Protein AF-A0A3N5RP33-F1 (afdb_monomer_lite)

Radius of gyration: 17.13 Å; chains: 1; bounding box: 48×28×48 Å

Secondary structure (DSSP, 8-state):
-HHHHHHHHHHHHHHHHHHHHHHHHHHHHSSS-HHHHHHHHH-TTS---HHHHHHHHHHTTTTS-HHHHHHHHHHHHHTT---B-TTT-SBS--

pLDDT: mean 81.5, std 12.19, range [56.31, 96.56]

Structure (mmCIF, N/CA/C/O backbone):
data_AF-A0A3N5RP33-F1
#
_entry.id   AF-A0A3N5RP33-F1
#
loop_
_atom_site.group_PDB
_atom_site.id
_atom_site.type_symbol
_atom_site.label_atom_id
_atom_site.label_alt_id
_atom_site.label_comp_id
_atom_site.label_asym_id
_atom_site.label_entity_id
_atom_site.label_seq_id
_atom_site.pdbx_PDB_ins_code
_atom_site.Cartn_x
_atom_site.Cartn_y
_atom_site.Cartn_z
_atom_site.occupancy
_atom_site.B_iso_or_equiv
_atom_site.auth_seq_id
_atom_site.auth_comp_id
_atom_site.auth_asym_id
_atom_site.auth_atom_id
_atom_site.pdbx_PDB_model_num
ATOM 1 N N . MET A 1 1 ? -20.072 -2.126 27.907 1.00 86.94 1 MET A N 1
ATOM 2 C CA . MET A 1 1 ? -18.761 -2.745 27.599 1.00 86.94 1 MET A CA 1
ATOM 3 C C . MET A 1 1 ? -18.609 -3.129 26.124 1.00 86.94 1 MET A C 1
ATOM 5 O O . MET A 1 1 ? -17.680 -2.627 25.508 1.00 86.94 1 MET A O 1
ATOM 9 N N . LEU A 1 2 ? -19.520 -3.910 25.517 1.00 91.50 2 LEU A N 1
ATOM 10 C CA . LEU A 1 2 ? -19.413 -4.318 24.098 1.00 91.50 2 LEU A CA 1
ATOM 11 C C . LEU A 1 2 ? -19.348 -3.136 23.110 1.00 91.50 2 LEU A C 1
ATOM 13 O O . LEU A 1 2 ? -18.467 -3.102 22.261 1.00 91.50 2 LEU A O 1
ATOM 17 N N . HIS A 1 3 ? -20.208 -2.123 23.270 1.00 93.88 3 HIS A N 1
ATOM 18 C CA . HIS A 1 3 ? -20.187 -0.917 22.426 1.00 93.88 3 HIS A CA 1
ATOM 19 C C . HIS A 1 3 ? -18.843 -0.168 22.488 1.00 93.88 3 HIS A C 1
ATOM 21 O O . HIS A 1 3 ? -18.309 0.256 21.466 1.00 93.88 3 HIS A O 1
ATOM 27 N N . TYR A 1 4 ? -18.260 -0.053 23.686 1.00 93.81 4 TYR A N 1
ATOM 28 C CA . TYR A 1 4 ? -16.933 0.537 23.870 1.00 93.81 4 TYR A CA 1
ATOM 29 C C . TYR A 1 4 ? -15.847 -0.296 23.175 1.00 93.81 4 TYR A C 1
ATOM 31 O O . TYR A 1 4 ? -14.980 0.269 22.512 1.00 93.81 4 TYR A O 1
ATOM 39 N N . LEU A 1 5 ? -15.921 -1.628 23.281 1.00 95.31 5 LEU A N 1
ATOM 40 C CA . LEU A 1 5 ? -14.966 -2.540 22.654 1.00 95.31 5 LEU A CA 1
ATOM 41 C C . LEU A 1 5 ? -15.017 -2.446 21.122 1.00 95.31 5 LEU A C 1
ATOM 43 O O . LEU A 1 5 ? -13.980 -2.280 20.487 1.00 95.31 5 LEU A O 1
ATOM 47 N N . VAL A 1 6 ? -16.219 -2.455 20.537 1.00 96.12 6 VAL A N 1
ATOM 48 C CA . VAL A 1 6 ? -16.426 -2.292 19.089 1.00 96.12 6 VAL A CA 1
ATOM 49 C C . VAL A 1 6 ? -15.907 -0.937 18.616 1.00 96.12 6 VAL A C 1
ATOM 51 O O . VAL A 1 6 ? -15.142 -0.879 17.656 1.00 96.12 6 VAL A O 1
ATOM 54 N N . ARG A 1 7 ? -16.241 0.155 19.320 1.00 95.44 7 ARG A N 1
ATOM 55 C CA . ARG A 1 7 ? -15.735 1.494 18.983 1.00 95.44 7 ARG A CA 1
ATOM 56 C C . ARG A 1 7 ? -14.208 1.539 19.015 1.00 95.44 7 ARG A C 1
ATOM 58 O O . ARG A 1 7 ? -13.594 2.109 18.120 1.00 95.44 7 ARG A O 1
ATOM 65 N N . ARG A 1 8 ? -13.590 0.924 20.027 1.00 94.88 8 ARG A N 1
ATOM 66 C CA . ARG A 1 8 ? -12.131 0.877 20.177 1.00 94.88 8 ARG A CA 1
ATOM 67 C C . ARG A 1 8 ? -11.461 0.073 19.060 1.00 94.88 8 ARG A C 1
ATOM 69 O O . ARG A 1 8 ? -10.447 0.525 18.536 1.00 94.88 8 ARG A O 1
ATOM 76 N N . LEU A 1 9 ? -12.035 -1.065 18.671 1.00 96.31 9 LEU A N 1
ATOM 77 C CA . LEU A 1 9 ? -11.535 -1.875 17.556 1.00 96.31 9 LEU A CA 1
ATOM 78 C C . LEU A 1 9 ? -11.668 -1.149 16.216 1.00 96.31 9 LEU A C 1
ATOM 80 O O . LEU A 1 9 ? -10.709 -1.120 15.454 1.00 96.31 9 LEU A O 1
ATOM 84 N N . LEU A 1 10 ? -12.808 -0.503 15.951 1.00 95.75 10 LEU A N 1
ATOM 85 C CA . LEU A 1 10 ? -13.013 0.267 14.720 1.00 95.75 10 LEU A CA 1
ATOM 86 C C . LEU A 1 10 ? -12.014 1.421 14.596 1.00 95.75 10 LEU A C 1
ATOM 88 O O . LEU A 1 10 ? -11.390 1.575 13.551 1.00 95.75 10 LEU A O 1
ATOM 92 N N . VAL A 1 11 ? -11.802 2.188 15.669 1.00 95.94 11 VAL A N 1
ATOM 93 C CA . VAL A 1 11 ? -10.794 3.263 15.683 1.00 95.94 11 VAL A CA 1
ATOM 94 C C . VAL A 1 11 ? -9.391 2.701 15.437 1.00 95.94 11 VAL A C 1
ATOM 96 O O . VAL A 1 11 ? -8.626 3.291 14.675 1.00 95.94 11 VAL A O 1
ATOM 99 N N . GLY A 1 12 ? -9.066 1.544 16.022 1.00 95.81 12 GLY A N 1
ATOM 100 C CA . GLY A 1 12 ? -7.794 0.858 15.791 1.00 95.81 12 GLY A CA 1
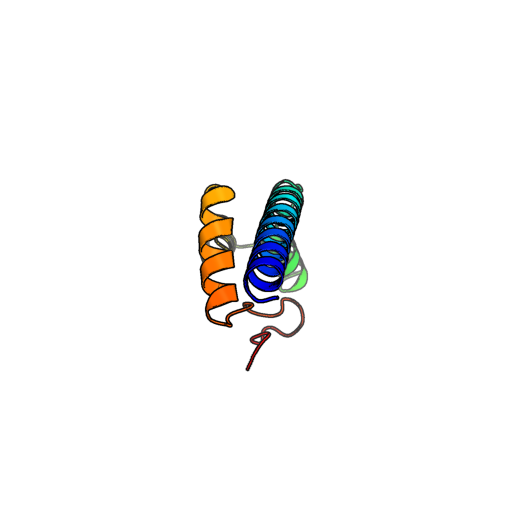ATOM 101 C C . GLY A 1 12 ? -7.605 0.435 14.334 1.00 95.81 12 GLY A C 1
ATOM 102 O O . GLY A 1 12 ? -6.574 0.742 13.742 1.00 95.81 12 GLY A O 1
ATOM 103 N N . LEU A 1 13 ? -8.613 -0.204 13.735 1.00 95.12 13 LEU A N 1
ATOM 104 C CA . LEU A 1 13 ? -8.581 -0.646 12.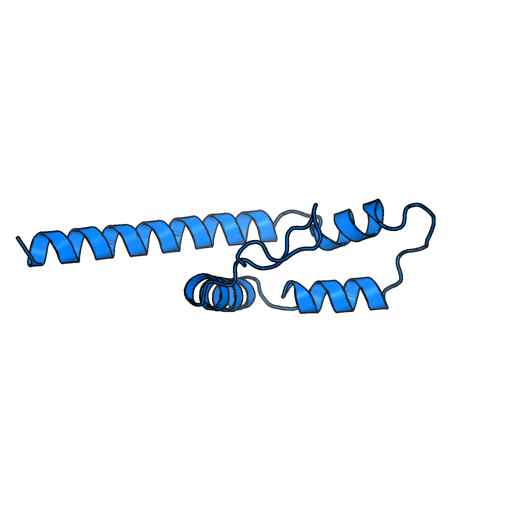337 1.00 95.12 13 LEU A CA 1
ATOM 105 C C . LEU A 1 13 ? -8.467 0.529 11.363 1.00 95.12 13 LEU A C 1
ATOM 107 O O . LEU A 1 13 ? -7.668 0.469 10.434 1.00 95.12 13 LEU A O 1
ATOM 111 N N . VAL A 1 14 ? -9.212 1.613 11.595 1.00 95.38 14 VAL A N 1
ATOM 112 C CA . VAL A 1 14 ? -9.130 2.827 10.768 1.00 95.38 14 VAL A CA 1
ATOM 113 C C . VAL A 1 14 ? -7.752 3.472 10.889 1.00 95.38 14 VAL A C 1
ATOM 115 O O . VAL A 1 14 ? -7.155 3.824 9.876 1.00 95.38 14 VAL A O 1
ATOM 118 N N . THR A 1 15 ? -7.215 3.579 12.106 1.00 96.25 15 THR A N 1
ATOM 119 C CA . THR A 1 15 ? -5.865 4.118 12.337 1.00 96.25 15 THR A CA 1
ATOM 120 C C . THR A 1 15 ? -4.806 3.280 11.623 1.00 96.25 15 THR A C 1
ATOM 122 O O . THR A 1 15 ? -3.951 3.825 10.929 1.00 96.25 15 THR A O 1
ATOM 125 N N . LEU A 1 16 ? -4.883 1.952 11.745 1.00 94.75 16 LEU A N 1
ATOM 126 C CA . LEU A 1 16 ? -3.956 1.033 11.090 1.00 94.75 16 LEU A CA 1
ATOM 127 C C . LEU A 1 16 ? -4.067 1.120 9.561 1.00 94.75 16 LEU A C 1
ATOM 129 O O . LEU A 1 16 ? -3.051 1.199 8.872 1.00 94.75 16 LEU A O 1
ATOM 133 N N . GLY A 1 17 ? -5.289 1.157 9.029 1.00 94.88 17 GLY A N 1
ATOM 134 C CA . GLY A 1 17 ? -5.542 1.337 7.601 1.00 94.88 17 GLY A CA 1
ATOM 135 C C . GLY A 1 17 ? -4.948 2.644 7.081 1.00 94.88 17 GLY A C 1
ATOM 136 O O . GLY A 1 17 ? -4.227 2.642 6.089 1.00 94.88 17 GLY A O 1
ATOM 137 N N . LEU A 1 18 ? -5.159 3.750 7.798 1.00 95.94 18 LEU A N 1
ATOM 138 C CA . LEU A 1 18 ? -4.624 5.054 7.419 1.00 95.94 18 LEU A CA 1
ATOM 139 C C . LEU A 1 18 ? -3.090 5.073 7.435 1.00 95.94 18 LEU A C 1
ATOM 141 O O . LEU A 1 18 ? -2.475 5.504 6.464 1.00 95.94 18 LEU A O 1
ATOM 145 N N . ILE A 1 19 ? -2.466 4.575 8.507 1.00 96.56 19 ILE A N 1
ATOM 146 C CA . ILE A 1 19 ? -1.002 4.537 8.624 1.00 96.56 19 ILE A CA 1
ATOM 147 C C . ILE A 1 19 ? -0.401 3.657 7.526 1.00 96.56 19 ILE A C 1
ATOM 149 O O . ILE A 1 19 ? 0.531 4.083 6.848 1.00 96.56 19 ILE A O 1
ATOM 153 N N . THR A 1 20 ? -0.941 2.454 7.311 1.00 94.19 20 THR A N 1
ATOM 154 C CA . THR A 1 20 ? -0.435 1.549 6.266 1.00 94.19 20 THR A CA 1
ATOM 155 C C . THR A 1 20 ? -0.602 2.145 4.875 1.00 94.19 20 THR A C 1
ATOM 157 O O . THR A 1 20 ? 0.325 2.059 4.078 1.00 94.19 20 THR A O 1
ATOM 160 N N . PHE A 1 21 ? -1.728 2.801 4.590 1.00 94.25 21 PHE A N 1
ATOM 161 C CA . PHE A 1 21 ? -1.966 3.477 3.317 1.00 94.25 21 PHE A CA 1
ATOM 162 C C . PHE A 1 21 ? -0.966 4.611 3.065 1.00 94.25 21 PHE A C 1
ATOM 164 O O . PHE A 1 21 ? -0.376 4.686 1.986 1.00 94.25 21 PHE A O 1
ATOM 171 N N . LEU A 1 22 ? -0.728 5.459 4.071 1.00 94.31 22 LEU A N 1
ATOM 172 C CA . LEU A 1 22 ? 0.228 6.564 3.979 1.00 94.31 22 LEU A CA 1
ATOM 173 C C . LEU A 1 22 ? 1.662 6.062 3.791 1.00 94.31 22 LEU A C 1
ATOM 175 O O . LEU A 1 22 ? 2.362 6.534 2.898 1.00 94.31 22 LEU A O 1
ATOM 179 N N . VAL A 1 23 ? 2.092 5.086 4.595 1.00 92.31 23 VAL A N 1
ATOM 180 C CA . VAL A 1 23 ? 3.436 4.499 4.496 1.00 92.31 23 VAL A CA 1
ATOM 181 C C . VAL A 1 23 ? 3.627 3.799 3.151 1.00 92.31 23 VAL A C 1
ATOM 183 O O . VAL A 1 23 ? 4.660 3.984 2.511 1.00 92.31 23 VAL A O 1
ATOM 186 N N . PHE A 1 24 ? 2.625 3.050 2.684 1.00 91.25 24 PHE A N 1
ATOM 187 C CA . PHE A 1 24 ? 2.667 2.385 1.382 1.00 91.25 24 PHE A CA 1
ATOM 188 C C . PHE A 1 24 ? 2.819 3.400 0.247 1.00 91.25 24 PHE A C 1
ATOM 190 O O . PHE A 1 24 ? 3.694 3.246 -0.604 1.00 91.25 24 PHE A O 1
ATOM 197 N N . GLY A 1 25 ? 2.005 4.460 0.255 1.00 89.50 25 GLY A N 1
ATOM 198 C CA . GLY A 1 25 ? 2.097 5.543 -0.721 1.00 89.50 25 GLY A CA 1
ATOM 199 C C . GLY A 1 25 ? 3.459 6.240 -0.692 1.00 89.50 25 GLY A C 1
ATOM 200 O O . GLY A 1 25 ? 4.050 6.462 -1.747 1.00 89.50 25 GLY A O 1
ATOM 201 N N . LEU A 1 26 ? 3.993 6.514 0.502 1.00 89.62 26 LEU A N 1
ATOM 202 C CA . LEU A 1 26 ? 5.296 7.154 0.672 1.00 89.62 26 LEU A CA 1
ATOM 203 C C . LEU A 1 26 ? 6.422 6.298 0.082 1.00 89.62 26 LEU A C 1
ATOM 205 O O . LEU A 1 26 ? 7.173 6.789 -0.756 1.00 89.62 26 LEU A O 1
ATOM 209 N N . ILE A 1 27 ? 6.495 5.014 0.441 1.00 85.56 27 ILE A N 1
ATOM 210 C CA . ILE A 1 27 ? 7.502 4.081 -0.094 1.00 85.56 27 ILE A CA 1
ATOM 211 C C . ILE A 1 27 ? 7.378 3.972 -1.617 1.00 85.56 27 ILE A C 1
ATOM 213 O O . ILE A 1 27 ? 8.377 3.996 -2.329 1.00 85.56 27 ILE A O 1
ATOM 217 N N . ARG A 1 28 ? 6.149 3.903 -2.136 1.00 83.81 28 ARG A N 1
ATOM 218 C CA . ARG A 1 28 ? 5.873 3.802 -3.574 1.00 83.81 28 ARG A CA 1
ATOM 219 C C . ARG A 1 28 ? 6.229 5.072 -4.351 1.00 83.81 28 ARG A C 1
ATOM 221 O O . ARG A 1 28 ? 6.458 4.991 -5.553 1.00 83.81 28 ARG A O 1
ATOM 228 N N . SER A 1 29 ? 6.258 6.222 -3.681 1.00 84.38 29 SER A N 1
ATOM 229 C CA . SER A 1 29 ? 6.670 7.500 -4.267 1.00 84.38 29 SER A CA 1
ATOM 230 C C . SER A 1 29 ? 8.188 7.688 -4.320 1.00 84.38 29 SER A C 1
ATOM 232 O O . SER A 1 29 ? 8.661 8.594 -5.005 1.00 84.38 29 SER A O 1
ATOM 234 N N . MET A 1 30 ? 8.959 6.850 -3.615 1.00 82.31 30 MET A N 1
ATOM 235 C CA . MET A 1 30 ? 10.416 6.947 -3.622 1.00 82.31 30 MET A CA 1
ATOM 236 C C . MET A 1 30 ? 10.967 6.575 -5.010 1.00 82.31 30 MET A C 1
ATOM 238 O O . MET A 1 30 ? 10.551 5.567 -5.588 1.00 82.31 30 MET A O 1
ATOM 242 N N . PRO A 1 31 ? 11.903 7.366 -5.567 1.00 67.12 31 PRO A N 1
ATOM 243 C CA . PRO A 1 31 ? 12.559 7.026 -6.820 1.00 67.12 31 PRO A CA 1
ATOM 244 C C . PRO A 1 31 ? 13.473 5.813 -6.606 1.00 67.12 31 PRO A C 1
ATOM 246 O O . PRO A 1 31 ? 14.411 5.861 -5.813 1.00 67.12 31 PRO A O 1
ATOM 249 N N . GLY A 1 32 ? 13.184 4.727 -7.323 1.00 62.56 32 GLY A N 1
ATOM 250 C CA . GLY A 1 32 ? 13.865 3.439 -7.189 1.00 62.56 32 GLY A CA 1
ATOM 251 C C . GLY A 1 32 ? 12.927 2.368 -6.642 1.00 62.56 32 GLY A C 1
ATOM 252 O O . GLY A 1 32 ? 12.382 2.490 -5.548 1.00 62.56 32 GLY A O 1
ATOM 253 N N . THR A 1 33 ? 12.715 1.302 -7.412 1.00 66.06 33 THR A N 1
ATOM 254 C CA . THR A 1 33 ? 11.921 0.162 -6.949 1.00 66.06 33 THR A CA 1
ATOM 255 C C . THR A 1 33 ? 12.845 -0.856 -6.274 1.00 66.06 33 THR A C 1
ATOM 257 O O . THR A 1 33 ? 13.960 -1.078 -6.752 1.00 66.06 33 THR A O 1
ATOM 260 N N . PRO A 1 34 ? 12.402 -1.540 -5.202 1.00 62.53 34 PRO A N 1
ATOM 261 C CA . PRO A 1 34 ? 13.138 -2.670 -4.627 1.00 62.53 34 PRO A CA 1
ATOM 262 C C . PRO A 1 34 ? 13.486 -3.726 -5.680 1.00 62.53 34 PRO A C 1
ATOM 264 O O . PRO A 1 34 ? 14.505 -4.395 -5.574 1.00 62.53 34 PRO A O 1
ATOM 267 N N . ALA A 1 35 ? 12.665 -3.827 -6.731 1.00 62.91 35 ALA A N 1
ATOM 268 C CA . ALA A 1 35 ? 12.929 -4.669 -7.884 1.00 62.91 35 ALA A CA 1
ATOM 269 C C . ALA A 1 35 ? 14.210 -4.263 -8.640 1.00 62.91 35 ALA A C 1
ATOM 271 O O . ALA A 1 35 ? 15.029 -5.121 -8.949 1.00 62.91 35 ALA A O 1
ATOM 272 N N . LEU A 1 36 ? 14.432 -2.970 -8.893 1.00 63.94 36 LEU A N 1
ATOM 273 C CA . LEU A 1 36 ? 15.661 -2.495 -9.540 1.00 63.94 36 LEU A CA 1
ATOM 274 C C . LEU A 1 36 ? 16.901 -2.761 -8.676 1.00 63.94 36 LEU A C 1
ATOM 276 O O . LEU A 1 36 ? 17.922 -3.195 -9.202 1.00 63.94 36 LEU A O 1
ATOM 280 N N . LEU A 1 37 ? 16.795 -2.567 -7.358 1.00 65.00 37 LEU A N 1
ATOM 281 C CA . LEU A 1 37 ? 17.865 -2.902 -6.410 1.00 65.00 37 LEU A CA 1
ATOM 282 C C . LEU A 1 37 ? 18.152 -4.409 -6.393 1.00 65.00 37 LEU A C 1
ATOM 284 O O . LEU A 1 37 ? 19.304 -4.818 -6.463 1.00 65.00 37 LEU A O 1
ATOM 288 N N . GLN A 1 38 ? 17.109 -5.240 -6.375 1.00 64.56 38 GLN A N 1
ATOM 289 C CA . GLN A 1 38 ? 17.255 -6.692 -6.353 1.00 64.56 38 GLN A CA 1
ATOM 290 C C . GLN A 1 38 ? 17.858 -7.230 -7.660 1.00 64.56 38 GLN A C 1
ATOM 292 O O . GLN A 1 38 ? 18.692 -8.132 -7.608 1.00 64.56 38 GLN A O 1
ATOM 297 N N . LEU A 1 39 ? 17.489 -6.680 -8.824 1.00 64.38 39 LEU A N 1
ATOM 298 C CA . LEU A 1 39 ? 18.120 -7.008 -10.112 1.00 64.38 39 LEU A CA 1
ATOM 299 C C . LEU A 1 39 ? 19.594 -6.586 -10.143 1.00 64.38 39 LEU A C 1
ATOM 301 O O . LEU A 1 39 ? 20.436 -7.376 -10.564 1.00 64.38 39 LEU A O 1
ATOM 305 N N . ALA A 1 40 ? 19.911 -5.392 -9.636 1.00 62.47 40 ALA A N 1
ATOM 306 C CA . ALA A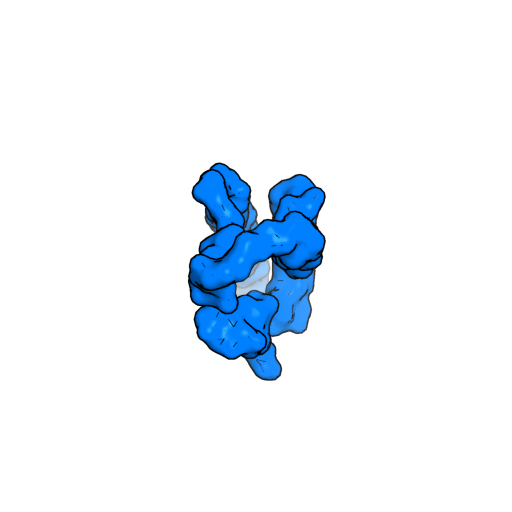 1 40 ? 21.288 -4.912 -9.542 1.00 62.47 40 ALA A CA 1
ATOM 307 C C . ALA A 1 40 ? 22.156 -5.787 -8.615 1.00 62.47 40 ALA A C 1
ATOM 309 O O . ALA A 1 40 ? 23.298 -6.085 -8.950 1.00 62.47 40 ALA A O 1
ATOM 310 N N . GLU A 1 41 ? 21.618 -6.250 -7.481 1.00 64.06 41 GLU A N 1
ATOM 311 C CA . GLU A 1 41 ? 22.341 -7.126 -6.545 1.00 64.06 41 GLU A CA 1
ATOM 312 C C . GLU A 1 41 ? 22.493 -8.566 -7.052 1.00 64.06 41 GLU A C 1
ATOM 314 O O . GLU A 1 41 ? 23.500 -9.219 -6.784 1.00 64.06 41 GLU A O 1
ATOM 319 N N . SER A 1 42 ? 21.495 -9.096 -7.765 1.00 63.16 42 SER A N 1
ATOM 320 C CA . SER A 1 42 ? 21.497 -10.501 -8.197 1.00 63.16 42 SER A CA 1
ATOM 321 C C . SER A 1 42 ? 22.165 -10.748 -9.550 1.00 63.16 42 SER A C 1
ATOM 323 O O . SER A 1 42 ? 22.370 -11.904 -9.919 1.00 63.16 42 SER A O 1
ATOM 325 N N . SER A 1 43 ? 22.526 -9.703 -10.294 1.00 59.66 43 SER A N 1
ATOM 326 C CA . SER A 1 43 ? 23.246 -9.813 -11.567 1.00 59.66 43 SER A CA 1
ATOM 327 C C . SER A 1 43 ? 24.207 -8.634 -11.785 1.00 59.66 43 SER A C 1
ATOM 329 O O . SER A 1 43 ? 23.992 -7.841 -12.697 1.00 59.66 43 SER A O 1
ATOM 331 N N . PRO A 1 44 ? 25.290 -8.522 -10.990 1.00 58.94 44 PRO A N 1
ATOM 332 C CA . PRO A 1 44 ? 26.273 -7.445 -11.145 1.00 58.94 44 PRO A CA 1
ATOM 333 C C . PRO A 1 44 ? 26.966 -7.444 -12.523 1.00 58.94 44 PRO A C 1
ATOM 335 O O . PRO A 1 44 ? 27.344 -6.382 -13.009 1.00 58.94 44 PRO A O 1
ATOM 338 N N . ASP A 1 45 ? 27.061 -8.608 -13.181 1.00 56.31 45 ASP A N 1
ATOM 339 C CA . ASP A 1 45 ? 27.763 -8.788 -14.464 1.00 56.31 45 ASP A CA 1
ATOM 340 C C . ASP A 1 45 ? 26.830 -8.939 -15.683 1.00 56.31 45 ASP A C 1
ATOM 342 O O . ASP A 1 45 ? 27.295 -9.135 -16.809 1.00 56.31 45 ASP A O 1
ATOM 346 N N . ARG A 1 46 ? 25.503 -8.881 -15.493 1.00 57.53 46 ARG A N 1
ATOM 347 C CA . ARG A 1 46 ? 24.521 -9.061 -16.573 1.00 57.53 46 ARG A CA 1
ATOM 348 C C . ARG A 1 46 ? 23.783 -7.751 -16.807 1.00 57.53 46 ARG A C 1
ATOM 350 O O . ARG A 1 46 ? 23.198 -7.197 -15.882 1.00 57.53 46 ARG A O 1
ATOM 357 N N . ALA A 1 47 ? 23.778 -7.272 -18.050 1.00 59.56 47 ALA A N 1
ATOM 358 C CA . ALA A 1 47 ? 22.892 -6.181 -18.438 1.00 59.56 47 ALA A CA 1
ATOM 359 C C . ALA A 1 47 ? 21.452 -6.575 -18.076 1.00 59.56 47 ALA A C 1
ATOM 361 O O . ALA A 1 47 ? 20.996 -7.655 -18.454 1.00 59.56 47 ALA A O 1
ATOM 362 N N . ILE A 1 48 ? 20.782 -5.731 -17.292 1.00 64.31 48 ILE A N 1
ATOM 363 C CA . ILE A 1 48 ? 19.419 -5.979 -16.827 1.00 64.31 48 ILE A CA 1
ATOM 364 C C . ILE A 1 48 ? 18.510 -6.098 -18.058 1.00 64.31 48 ILE A C 1
ATOM 366 O O . ILE A 1 48 ? 18.359 -5.130 -18.805 1.00 64.31 48 IL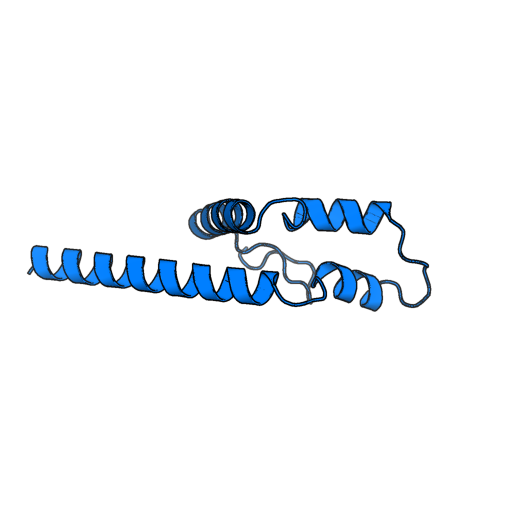E A O 1
ATOM 370 N N . ASP A 1 49 ? 17.924 -7.278 -18.276 1.00 70.69 49 ASP A N 1
ATOM 371 C CA . ASP A 1 49 ? 16.989 -7.500 -19.378 1.00 70.69 49 ASP A CA 1
ATOM 372 C C . ASP A 1 49 ? 15.673 -6.749 -19.082 1.00 70.69 49 ASP A C 1
ATOM 374 O O . ASP A 1 49 ? 15.080 -6.937 -18.010 1.00 70.69 49 ASP A O 1
ATOM 378 N N . PRO A 1 50 ? 15.180 -5.898 -20.001 1.00 72.69 50 PRO A N 1
ATOM 379 C CA . PRO A 1 50 ? 13.882 -5.240 -19.865 1.00 72.69 50 PRO A CA 1
ATOM 380 C C . PRO A 1 50 ? 12.727 -6.203 -19.549 1.00 72.69 50 PRO A C 1
ATOM 382 O O . PRO A 1 50 ? 11.801 -5.831 -18.823 1.00 72.69 50 PRO A O 1
ATOM 385 N N . ALA A 1 51 ? 12.786 -7.445 -20.043 1.00 77.38 51 ALA A N 1
ATOM 386 C CA . ALA A 1 51 ? 11.765 -8.459 -19.795 1.00 77.38 51 ALA A CA 1
ATOM 387 C C . ALA A 1 51 ? 11.712 -8.907 -18.322 1.00 77.38 51 ALA A C 1
ATOM 389 O O . ALA A 1 51 ? 10.628 -9.193 -17.796 1.00 77.38 51 ALA A O 1
ATOM 390 N N . ASP A 1 52 ? 12.860 -8.931 -17.640 1.00 74.19 52 ASP A N 1
ATOM 391 C CA . ASP A 1 52 ? 12.947 -9.287 -16.223 1.00 74.19 52 ASP A CA 1
ATOM 392 C C . ASP A 1 52 ? 12.401 -8.159 -15.345 1.00 74.19 52 ASP A C 1
ATOM 394 O O . ASP A 1 52 ? 11.630 -8.420 -14.419 1.00 74.19 52 ASP A O 1
ATOM 398 N N . ILE A 1 53 ? 12.697 -6.898 -15.688 1.00 74.06 53 ILE A N 1
ATOM 399 C CA . ILE A 1 53 ? 12.110 -5.723 -15.020 1.00 74.06 53 ILE A CA 1
ATOM 400 C C . ILE A 1 53 ? 10.583 -5.766 -15.116 1.00 74.06 53 ILE A C 1
ATOM 402 O O . ILE A 1 53 ? 9.889 -5.525 -14.129 1.00 74.06 53 ILE A O 1
ATOM 406 N N . GLU A 1 54 ? 10.035 -6.077 -16.290 1.00 78.69 54 GLU A N 1
ATOM 407 C CA . GLU A 1 54 ? 8.590 -6.082 -16.505 1.00 78.69 54 GLU A CA 1
ATOM 408 C C . GLU A 1 54 ? 7.887 -7.219 -15.748 1.00 78.69 54 GLU A C 1
ATOM 410 O O . GLU A 1 54 ? 6.817 -7.014 -15.167 1.00 78.69 54 GLU A O 1
ATOM 415 N N . ARG A 1 55 ? 8.495 -8.413 -15.699 1.00 78.62 55 ARG A N 1
ATOM 416 C CA . ARG A 1 55 ? 8.015 -9.516 -14.849 1.00 78.62 55 ARG A CA 1
ATOM 417 C C . ARG A 1 55 ? 7.999 -9.110 -13.385 1.00 78.62 55 ARG A C 1
ATOM 419 O O . ARG A 1 55 ? 6.967 -9.244 -12.737 1.00 78.62 55 ARG A O 1
ATOM 426 N N . MET A 1 56 ? 9.096 -8.543 -12.898 1.00 74.62 56 MET A N 1
ATOM 427 C CA . MET A 1 56 ? 9.198 -8.127 -11.505 1.00 74.62 56 MET A CA 1
ATOM 428 C C . MET A 1 56 ? 8.211 -7.005 -11.182 1.00 74.62 56 MET A C 1
ATOM 430 O O . MET A 1 56 ? 7.587 -7.000 -10.122 1.00 74.62 56 MET A O 1
ATOM 434 N N . ASN A 1 57 ? 7.997 -6.087 -12.124 1.00 78.88 57 ASN A N 1
ATOM 435 C CA . ASN A 1 57 ? 7.002 -5.046 -11.963 1.00 78.88 57 ASN A CA 1
ATOM 436 C C . ASN A 1 57 ? 5.588 -5.615 -11.841 1.00 78.88 57 ASN A C 1
ATOM 438 O O . ASN A 1 57 ? 4.840 -5.159 -10.983 1.00 78.88 57 ASN A O 1
ATOM 442 N N . ARG A 1 58 ? 5.227 -6.630 -12.631 1.00 81.44 58 ARG A N 1
ATOM 443 C CA . ARG A 1 58 ? 3.932 -7.312 -12.488 1.00 81.44 58 ARG A CA 1
ATOM 444 C C . ARG A 1 58 ? 3.817 -8.069 -11.168 1.00 81.44 58 ARG A C 1
ATOM 446 O O . ARG A 1 58 ? 2.799 -7.941 -10.491 1.00 81.44 58 ARG A O 1
ATOM 453 N N . ASP A 1 59 ? 4.856 -8.803 -10.784 1.00 76.06 59 ASP A N 1
ATOM 454 C CA . ASP A 1 59 ? 4.857 -9.626 -9.569 1.00 76.06 59 ASP A CA 1
ATOM 455 C C . ASP A 1 59 ? 4.689 -8.775 -8.299 1.00 76.06 59 ASP A C 1
ATOM 457 O O . ASP A 1 59 ? 3.973 -9.159 -7.376 1.00 76.06 59 ASP A O 1
ATOM 461 N N . TYR A 1 60 ? 5.284 -7.578 -8.271 1.00 76.44 60 TYR A N 1
ATOM 462 C CA . TYR A 1 60 ? 5.154 -6.626 -7.161 1.00 76.44 60 TYR A CA 1
ATOM 463 C C . TYR A 1 60 ? 4.034 -5.587 -7.364 1.00 76.44 60 TYR A C 1
ATOM 465 O O . TYR A 1 60 ? 3.929 -4.619 -6.602 1.00 76.44 60 TYR A O 1
ATOM 473 N N . GLY A 1 61 ? 3.203 -5.741 -8.401 1.00 79.44 61 GLY A N 1
ATOM 474 C CA . GLY A 1 61 ? 2.126 -4.806 -8.734 1.00 79.44 61 GLY A CA 1
ATOM 475 C C . GLY A 1 61 ? 2.613 -3.381 -9.019 1.00 79.44 61 GLY A C 1
ATOM 476 O O . GLY A 1 61 ? 1.854 -2.428 -8.835 1.00 79.44 61 GLY A O 1
ATOM 477 N N . LEU A 1 62 ? 3.890 -3.210 -9.384 1.00 79.69 62 LEU A N 1
ATOM 478 C CA . LEU A 1 62 ? 4.540 -1.959 -9.801 1.00 79.69 62 LEU A CA 1
ATOM 479 C C . LEU A 1 62 ? 3.974 -1.420 -11.124 1.00 79.69 62 LEU A C 1
ATOM 481 O O . LEU A 1 62 ? 4.075 -0.225 -11.374 1.00 79.69 62 LEU A O 1
ATOM 485 N N . ASP A 1 63 ? 3.303 -2.271 -11.906 1.00 83.38 63 ASP A N 1
ATOM 486 C CA . ASP A 1 63 ? 2.571 -1.928 -13.133 1.00 83.38 63 ASP A CA 1
ATOM 487 C C . ASP A 1 63 ? 1.269 -1.140 -12.888 1.00 83.38 63 ASP A C 1
ATOM 489 O O . ASP A 1 63 ? 0.718 -0.547 -13.814 1.00 83.38 63 ASP A O 1
ATOM 493 N N . LYS A 1 64 ? 0.753 -1.133 -11.652 1.00 83.38 64 LYS A N 1
ATOM 494 C CA . LYS A 1 64 ? -0.560 -0.558 -11.316 1.00 83.38 64 LYS A CA 1
ATOM 495 C C . LYS A 1 64 ? -0.447 0.813 -10.642 1.00 83.38 64 LYS A C 1
ATOM 497 O O . LYS A 1 64 ? 0.541 1.075 -9.942 1.00 83.38 64 LYS A O 1
ATOM 502 N N . PRO A 1 65 ? -1.493 1.663 -10.744 1.00 89.31 65 PRO A N 1
ATOM 503 C CA . PRO A 1 65 ? -1.643 2.824 -9.873 1.00 89.31 65 PRO A CA 1
ATOM 504 C C . PRO A 1 65 ? -1.491 2.409 -8.408 1.00 89.31 65 PRO A C 1
ATOM 506 O O . PRO A 1 65 ? -2.006 1.368 -7.991 1.00 89.31 65 PRO A O 1
ATOM 509 N N . TRP A 1 66 ? -0.782 3.213 -7.619 1.00 86.25 66 TRP A N 1
ATOM 510 C CA . TRP A 1 66 ? -0.384 2.843 -6.258 1.00 86.25 66 TRP A CA 1
ATOM 511 C C . TRP A 1 66 ? -1.575 2.515 -5.345 1.00 86.25 66 TRP A C 1
ATOM 513 O O . TRP A 1 66 ? -1.461 1.653 -4.478 1.00 86.25 66 TRP A O 1
ATOM 523 N N . GLN A 1 67 ? -2.736 3.131 -5.579 1.00 90.44 67 GLN A N 1
ATOM 524 C CA . GLN A 1 67 ? -3.974 2.851 -4.852 1.00 90.44 67 GLN A CA 1
ATOM 525 C C . GLN A 1 67 ? -4.489 1.434 -5.136 1.00 90.44 67 GLN A C 1
ATOM 527 O O . GLN A 1 67 ? -4.906 0.729 -4.221 1.00 90.44 67 GLN A O 1
ATOM 532 N N . GLN A 1 68 ? -4.433 0.991 -6.397 1.00 91.50 68 GLN A N 1
ATOM 533 C CA . GLN A 1 68 ? -4.816 -0.374 -6.768 1.00 91.50 68 GLN A CA 1
ATOM 534 C C . GLN A 1 68 ? -3.815 -1.386 -6.206 1.00 91.50 68 GLN A C 1
ATOM 536 O O . GLN A 1 68 ? -4.221 -2.411 -5.664 1.00 91.50 68 GLN A O 1
ATOM 541 N N . ALA A 1 69 ? -2.517 -1.073 -6.277 1.00 89.81 69 ALA A N 1
ATOM 542 C CA . ALA A 1 69 ? -1.468 -1.906 -5.694 1.00 89.81 69 ALA A CA 1
ATOM 543 C C . ALA A 1 69 ? -1.647 -2.069 -4.173 1.00 89.81 69 ALA A C 1
ATOM 545 O O . ALA A 1 69 ? -1.483 -3.174 -3.660 1.00 89.81 69 ALA A O 1
ATOM 546 N N . TYR A 1 70 ? -2.060 -1.010 -3.468 1.00 92.12 70 TYR A N 1
ATOM 547 C CA . TYR A 1 70 ? -2.385 -1.076 -2.043 1.00 92.12 70 TYR A CA 1
ATOM 548 C C . TYR A 1 70 ? -3.556 -2.021 -1.757 1.00 92.12 70 TYR A C 1
ATOM 550 O O . TYR A 1 70 ? -3.466 -2.831 -0.842 1.00 92.12 70 TYR A O 1
ATOM 558 N N . LEU A 1 71 ? -4.643 -1.957 -2.534 1.00 92.38 71 LEU A N 1
ATOM 559 C CA . LEU A 1 71 ? -5.802 -2.837 -2.329 1.00 92.38 71 LEU A CA 1
ATOM 560 C C . LEU A 1 71 ? -5.455 -4.312 -2.559 1.00 92.38 71 LEU A C 1
ATOM 562 O O . LEU A 1 71 ? -5.894 -5.170 -1.794 1.00 92.38 71 LEU A O 1
ATOM 566 N N . VAL A 1 72 ? -4.644 -4.606 -3.580 1.00 90.69 72 VAL A N 1
ATOM 567 C CA . VAL A 1 72 ? -4.134 -5.962 -3.833 1.00 90.69 72 VAL A CA 1
ATOM 568 C C . VAL A 1 72 ? -3.253 -6.427 -2.674 1.00 90.69 72 VAL A C 1
ATOM 570 O O . VAL A 1 72 ? -3.471 -7.511 -2.136 1.00 90.69 72 VAL A O 1
ATOM 573 N N . TRP A 1 73 ? -2.305 -5.589 -2.244 1.00 91.12 73 TRP A N 1
ATOM 574 C CA . TRP A 1 73 ? -1.427 -5.882 -1.112 1.00 91.12 73 TRP A CA 1
ATOM 575 C C . TRP A 1 73 ? -2.221 -6.131 0.175 1.00 91.12 73 TRP A C 1
ATOM 577 O O . TRP A 1 73 ? -2.019 -7.147 0.833 1.00 91.12 73 TRP A O 1
ATOM 587 N N . LEU A 1 74 ? -3.182 -5.264 0.498 1.00 92.88 74 LEU A N 1
ATOM 588 C CA . LEU A 1 74 ? -4.029 -5.403 1.678 1.00 92.88 74 LEU A CA 1
ATOM 589 C C . LEU A 1 74 ? -4.855 -6.696 1.621 1.00 92.88 74 LEU A C 1
ATOM 591 O O . LEU A 1 74 ? -4.969 -7.395 2.624 1.00 92.88 74 LEU A O 1
ATOM 595 N N . GLY A 1 75 ? -5.390 -7.049 0.448 1.00 92.38 75 GLY A N 1
ATOM 596 C CA . GLY A 1 75 ? -6.099 -8.310 0.236 1.00 92.38 75 GLY A CA 1
ATOM 597 C C . GLY A 1 75 ? -5.227 -9.541 0.497 1.00 92.38 75 GLY A C 1
ATOM 598 O O . GLY A 1 75 ? -5.694 -10.490 1.125 1.00 92.38 75 GLY A O 1
ATOM 599 N N . ASN A 1 76 ? -3.962 -9.514 0.073 1.00 90.00 76 ASN A N 1
ATOM 600 C CA . ASN A 1 76 ? -3.001 -10.588 0.332 1.00 90.00 76 ASN A CA 1
ATOM 601 C C . ASN A 1 76 ? -2.658 -10.681 1.825 1.00 90.00 76 ASN A C 1
ATOM 603 O O . ASN A 1 76 ? -2.770 -11.757 2.410 1.00 90.00 76 ASN A O 1
ATOM 607 N N . VAL A 1 77 ? -2.378 -9.546 2.475 1.00 90.81 77 VAL A N 1
ATOM 608 C CA . VAL A 1 77 ? -2.087 -9.483 3.918 1.00 90.81 77 VAL A CA 1
ATOM 609 C C . VAL A 1 77 ? -3.242 -10.052 4.744 1.00 90.81 77 VAL A C 1
ATOM 611 O O . VAL A 1 77 ? -3.019 -10.848 5.653 1.00 90.81 77 VAL A O 1
ATOM 614 N N . LEU A 1 78 ? -4.488 -9.698 4.411 1.00 91.19 78 LEU A N 1
ATOM 615 C CA . LEU A 1 78 ? -5.680 -10.218 5.093 1.00 91.19 78 LEU A CA 1
ATOM 616 C C . LEU A 1 78 ? -5.890 -11.726 4.881 1.00 91.19 78 LEU A C 1
ATOM 618 O O . LEU A 1 78 ? -6.543 -12.370 5.700 1.00 91.19 78 LEU A O 1
ATOM 622 N N . ARG A 1 79 ? -5.334 -12.296 3.807 1.00 91.75 79 ARG A N 1
ATOM 623 C CA . ARG A 1 79 ? -5.306 -13.744 3.544 1.00 91.75 79 ARG A CA 1
ATOM 624 C C . ARG A 1 79 ? -4.112 -14.448 4.199 1.00 91.75 79 ARG A C 1
ATOM 626 O O . ARG A 1 79 ? -3.994 -15.660 4.064 1.00 91.75 79 ARG A O 1
ATOM 633 N N . GLY A 1 80 ? -3.252 -13.712 4.906 1.00 88.25 80 GLY A N 1
ATOM 634 C CA . GLY A 1 80 ? -2.026 -14.232 5.515 1.00 88.25 80 GLY A CA 1
ATOM 635 C C . GLY A 1 80 ? -0.830 -14.297 4.562 1.00 88.25 80 GLY A C 1
ATOM 636 O O . GLY A 1 80 ? 0.224 -14.790 4.949 1.00 88.25 80 GLY A O 1
ATOM 637 N N . ASP A 1 81 ? -0.957 -13.781 3.340 1.00 87.69 81 ASP A N 1
ATOM 638 C CA . ASP A 1 81 ? 0.139 -13.704 2.380 1.00 87.69 81 ASP A CA 1
ATOM 639 C C . ASP A 1 81 ? 0.875 -12.364 2.526 1.00 87.69 81 ASP A C 1
ATOM 641 O O . ASP A 1 81 ? 0.441 -11.320 2.035 1.00 87.69 81 ASP A O 1
ATOM 645 N N . LEU A 1 82 ? 2.005 -12.395 3.234 1.00 85.25 82 LEU A N 1
ATOM 646 C CA . LEU A 1 82 ? 2.915 -11.252 3.374 1.00 85.25 82 LEU A CA 1
ATOM 647 C C . LEU A 1 82 ? 3.939 -11.151 2.228 1.00 85.25 82 LEU A C 1
ATOM 649 O O . LEU A 1 82 ? 4.811 -10.281 2.257 1.00 85.25 82 LEU A O 1
ATOM 653 N N . GLY A 1 83 ? 3.849 -12.019 1.220 1.00 83.19 83 GLY A N 1
ATOM 654 C CA . GLY A 1 83 ? 4.762 -12.072 0.089 1.00 83.19 83 GLY A CA 1
ATOM 655 C C . GLY A 1 83 ? 6.071 -12.801 0.390 1.00 83.19 83 GLY A C 1
ATOM 656 O O . GLY A 1 83 ? 6.197 -13.578 1.342 1.00 83.19 83 GLY A O 1
ATOM 657 N N . ARG A 1 84 ? 7.071 -12.566 -0.467 1.00 79.62 84 ARG A N 1
ATOM 658 C CA . ARG A 1 84 ? 8.400 -13.185 -0.382 1.00 79.62 84 ARG A CA 1
ATOM 659 C C . ARG A 1 84 ? 9.431 -12.213 0.180 1.00 79.62 84 ARG A C 1
ATOM 661 O O . ARG A 1 84 ? 9.442 -11.032 -0.148 1.00 79.62 84 ARG A O 1
ATOM 668 N N . SER A 1 85 ? 10.339 -12.734 0.996 1.00 75.56 85 SER A N 1
ATOM 669 C CA . SER A 1 85 ? 11.494 -12.000 1.498 1.00 75.56 85 SER A CA 1
ATOM 670 C C . SER A 1 85 ? 12.462 -11.684 0.361 1.00 75.56 85 SER A C 1
ATOM 672 O O . SER A 1 85 ? 12.948 -12.593 -0.310 1.00 75.56 85 SER A O 1
ATOM 674 N N . PHE A 1 86 ? 12.822 -10.410 0.205 1.00 69.12 86 PHE A N 1
ATOM 675 C CA . PHE A 1 86 ? 13.842 -9.996 -0.762 1.00 69.12 86 PHE A CA 1
ATOM 676 C C . PHE A 1 86 ? 15.222 -10.605 -0.465 1.00 69.12 86 PHE A C 1
ATOM 678 O O . PHE A 1 86 ? 15.925 -10.993 -1.395 1.00 69.12 86 PHE A O 1
ATOM 685 N N . ALA A 1 87 ? 15.569 -10.752 0.820 1.00 70.31 87 ALA A N 1
ATOM 686 C CA . ALA A 1 87 ? 16.862 -11.275 1.263 1.00 70.31 87 ALA A CA 1
ATOM 687 C C . ALA A 1 87 ? 16.965 -12.805 1.160 1.00 70.31 87 ALA A C 1
ATOM 689 O O . ALA A 1 87 ? 18.010 -13.331 0.791 1.00 70.31 87 ALA A O 1
ATOM 690 N N . ARG A 1 88 ? 15.889 -13.531 1.501 1.00 73.06 88 ARG A N 1
ATOM 691 C CA . ARG A 1 88 ? 15.903 -15.008 1.562 1.00 73.06 88 ARG A CA 1
ATOM 692 C C . ARG A 1 88 ? 15.255 -15.686 0.358 1.00 73.06 88 ARG A C 1
ATOM 694 O O . ARG A 1 88 ? 15.380 -16.892 0.218 1.00 73.06 88 ARG A O 1
ATOM 701 N N . LYS A 1 89 ? 14.551 -14.9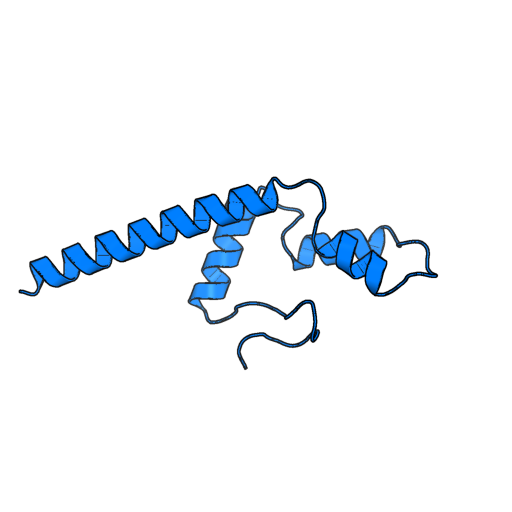35 -0.497 1.00 72.12 89 LYS A N 1
ATOM 702 C CA . LYS A 1 89 ? 13.754 -15.443 -1.632 1.00 72.12 89 LYS A CA 1
ATOM 703 C C . LYS A 1 89 ? 12.689 -16.488 -1.241 1.00 72.12 89 LYS A C 1
ATOM 705 O O . LYS A 1 89 ? 12.208 -17.230 -2.092 1.00 72.12 89 LYS A O 1
ATOM 710 N N . GLU A 1 90 ? 12.276 -16.504 0.026 1.00 77.38 90 GLU A N 1
ATOM 711 C CA . GLU A 1 90 ? 11.282 -17.425 0.597 1.00 77.38 90 GLU A CA 1
ATOM 712 C C . GLU A 1 90 ? 10.015 -16.677 1.053 1.00 77.38 90 GLU A C 1
ATOM 714 O O . GLU A 1 90 ? 10.105 -15.481 1.354 1.00 77.38 90 GLU A O 1
ATOM 719 N N . PRO A 1 91 ? 8.841 -17.339 1.128 1.00 78.56 91 PRO A N 1
ATOM 720 C CA . PRO A 1 91 ? 7.636 -16.768 1.734 1.00 78.56 91 PRO A CA 1
ATOM 721 C C . PRO A 1 91 ? 7.880 -16.288 3.170 1.00 78.56 91 PRO A C 1
ATOM 723 O O . PRO A 1 91 ? 8.570 -16.950 3.945 1.00 78.56 91 PRO A O 1
ATOM 726 N N . VAL A 1 92 ? 7.316 -15.131 3.526 1.00 79.12 92 VAL A N 1
ATOM 727 C CA . VAL A 1 92 ? 7.475 -14.537 4.865 1.00 79.12 92 VAL A CA 1
ATOM 728 C C . VAL A 1 92 ? 6.675 -15.308 5.919 1.00 79.12 92 VAL A C 1
ATOM 730 O O . VAL A 1 92 ? 7.176 -15.535 7.019 1.00 79.12 92 VAL A O 1
ATOM 733 N N . LEU A 1 93 ? 5.455 -15.730 5.581 1.00 74.62 93 LEU A N 1
ATOM 734 C CA . LEU A 1 93 ? 4.685 -16.702 6.357 1.00 74.62 93 LEU A CA 1
ATOM 735 C C . LEU A 1 93 ? 4.732 -18.049 5.638 1.00 74.62 93 LEU A C 1
ATOM 737 O O . LEU A 1 93 ? 4.552 -18.104 4.420 1.00 74.62 93 LEU A O 1
ATOM 741 N N . ARG A 1 94 ? 5.013 -19.107 6.402 1.00 57.59 94 ARG A N 1
ATOM 742 C CA . ARG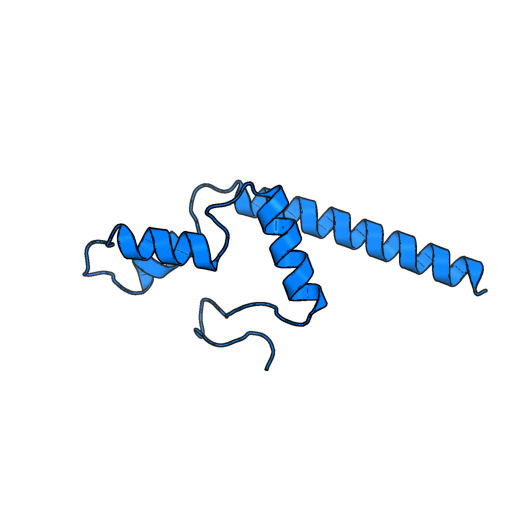 A 1 94 ? 4.835 -20.498 5.977 1.00 57.59 94 ARG A CA 1
ATOM 743 C C . ARG A 1 94 ? 3.412 -20.948 6.250 1.00 57.59 94 ARG A C 1
ATOM 745 O O . ARG A 1 94 ? 2.894 -20.564 7.322 1.00 57.59 94 ARG A O 1
#

Sequence (94 aa):
MLHYLVRRLLVGLVTLGLITFLVFGLIRSMPGTPALLQLAESSPDRAIDPADIERMNRDYGLDKPWQQAYLVWLGNVLRGDLGRSFARKEPVLR

Foldseek 3Di:
DVVVVVVVVVVVVVVVLVVLLVVLVVLLPDPDDVQNVLQCVVCVPDDRDPVSSVVVCVVQVVVDDSVVSSVVCVVCVVVVFNDADSVPRHTPGD